Protein AF-A0AAN9ABT2-F1 (afdb_monomer_lite)

Radius of gyration: 24.85 Å; chains: 1; bounding box: 48×32×68 Å

InterPro domains:
  IPR003100 PAZ domain [PF02170] (1-113)
  IPR003100 PAZ domain [PS50821] (1-93)
  IPR003100 PAZ domain [SM00949] (1-117)
  IPR036085 PAZ domain superfamily [SSF101690] (10-93)

Secondary structure (DSSP, 8-state):
-BTT--TTSBPSSTT-SBHHHHHHHHH-PPPS-TTSPBEEE--S-S-S---S-TTB-TTSPBPPPPPHHHHHHHHH-GGGSEEE-GGG----SS-HHHHHHHTTHHHHHHHHHHHHHHHHHHHHHHHHT--S-SSPPPP----

pLDDT: mean 85.87, std 12.06, range [42.56, 97.56]

Sequence (143 aa):
ICTHLNPQSDFPDAGFETFEKYYLTKYGIQICNLSQPLLDVDHTSGRLNLLTPRHVNRKGVALPTTSEETKRAKRENLQQKQILVPELCTIHPFPASLWRKAVCLPTILYRINALLLADQLRLCVAREVGLGLNKLPQGKMNA

Foldseek 3Di:
DAQVDFQQCQDLDPPAGGNQRCCCVVPVDHDDDRNDGKDFDDDLDDDLAPPDDPQADPVRHGDDDDDPVRVVVCVPRCVNTDIGDPVPDDDDPDDPVVSVVVSCVSNVVVVVVVVVVVLVVVCVCCVVVVPDDNDDPDPPPPD

Structure (mmCIF, N/CA/C/O backbone):
data_AF-A0AAN9ABT2-F1
#
_entry.id   AF-A0AAN9ABT2-F1
#
loop_
_atom_site.group_PDB
_atom_site.id
_atom_site.type_symbol
_atom_site.label_atom_id
_atom_site.label_alt_id
_atom_site.label_comp_id
_atom_site.label_asym_id
_atom_site.label_entity_id
_atom_site.label_seq_id
_atom_site.pdbx_PDB_ins_code
_atom_site.Cartn_x
_atom_site.Cartn_y
_atom_site.Cartn_z
_atom_site.occupancy
_atom_site.B_iso_or_equiv
_atom_site.auth_seq_id
_atom_site.auth_comp_id
_atom_site.auth_asym_id
_atom_site.auth_atom_id
_atom_site.pdbx_PDB_model_num
ATOM 1 N N . ILE A 1 1 ? -4.243 -9.297 12.199 1.00 91.75 1 ILE A N 1
ATOM 2 C CA . ILE A 1 1 ? -5.382 -9.389 13.144 1.00 91.75 1 ILE A CA 1
ATOM 3 C C . ILE A 1 1 ? -4.794 -9.489 14.541 1.00 91.75 1 ILE A C 1
ATOM 5 O O . ILE A 1 1 ? -3.929 -10.333 14.752 1.00 91.75 1 ILE A O 1
ATOM 9 N N . CYS A 1 2 ? -5.214 -8.618 15.453 1.00 92.12 2 CYS A N 1
ATOM 10 C CA . CYS A 1 2 ? -4.773 -8.586 16.843 1.00 92.12 2 CYS A CA 1
ATOM 11 C C . CYS A 1 2 ? -5.811 -9.295 17.710 1.00 92.12 2 CYS A C 1
ATOM 13 O O . CYS A 1 2 ? -6.736 -8.672 18.212 1.00 92.12 2 CYS A O 1
ATOM 15 N N . THR A 1 3 ? -5.669 -10.608 17.874 1.00 94.62 3 THR A N 1
ATOM 16 C CA . THR A 1 3 ? -6.614 -11.424 18.659 1.00 94.62 3 THR A CA 1
ATOM 17 C C . THR A 1 3 ? -6.559 -11.160 20.164 1.00 94.62 3 THR A C 1
ATOM 19 O O . THR A 1 3 ? -7.472 -11.546 20.879 1.00 94.62 3 THR A O 1
ATOM 22 N N . HIS A 1 4 ? -5.498 -10.509 20.640 1.00 93.25 4 HIS A N 1
ATOM 23 C CA . HIS A 1 4 ? -5.301 -10.130 22.039 1.00 93.25 4 HIS A CA 1
ATOM 24 C C . HIS A 1 4 ? -5.881 -8.747 22.379 1.00 93.25 4 HIS A C 1
ATOM 26 O O . HIS A 1 4 ? -5.786 -8.333 23.528 1.00 93.25 4 HIS A O 1
ATOM 32 N N . LEU A 1 5 ? -6.441 -8.028 21.398 1.00 95.06 5 LEU A N 1
ATOM 33 C CA . LEU A 1 5 ? -7.039 -6.705 21.581 1.00 95.06 5 LEU A CA 1
ATOM 34 C C . LEU A 1 5 ? -8.500 -6.724 21.150 1.00 95.06 5 LEU A C 1
ATOM 36 O O . LEU A 1 5 ? -8.861 -7.409 20.194 1.00 95.06 5 LEU A O 1
ATOM 40 N N . ASN A 1 6 ? -9.308 -5.903 21.806 1.00 96.88 6 ASN A N 1
ATOM 41 C CA . ASN A 1 6 ? -10.718 -5.684 21.506 1.00 96.88 6 ASN A CA 1
ATOM 42 C C . ASN A 1 6 ? -11.083 -4.196 21.729 1.00 96.88 6 ASN A C 1
ATOM 44 O O . ASN A 1 6 ? -10.249 -3.432 22.219 1.00 96.88 6 ASN A O 1
ATOM 48 N N . PRO A 1 7 ? -12.302 -3.747 21.387 1.00 97.00 7 PRO A N 1
ATOM 49 C CA . PRO A 1 7 ? -12.730 -2.362 21.607 1.00 97.00 7 PRO A CA 1
ATOM 50 C C . PRO A 1 7 ? -12.615 -1.830 23.049 1.00 97.00 7 PRO A C 1
ATOM 52 O O . PRO A 1 7 ? -12.535 -0.619 23.232 1.00 97.00 7 PRO A O 1
ATOM 55 N N . GLN A 1 8 ? -12.583 -2.705 24.058 1.00 96.62 8 GLN A N 1
ATOM 56 C CA . GLN A 1 8 ? -12.398 -2.345 25.473 1.00 96.62 8 GLN A CA 1
ATOM 57 C C . GLN A 1 8 ? -10.918 -2.238 25.883 1.00 96.62 8 GLN A C 1
ATOM 59 O O . GLN A 1 8 ? -10.627 -1.875 27.014 1.00 96.62 8 GLN A O 1
ATOM 64 N N . SER A 1 9 ? -9.978 -2.573 24.996 1.00 95.38 9 SER A N 1
ATOM 65 C CA . SER A 1 9 ? -8.542 -2.459 25.271 1.00 95.38 9 SER A CA 1
ATOM 66 C C . SER A 1 9 ? -8.087 -0.999 25.306 1.00 95.38 9 SER A C 1
ATOM 68 O O . SER A 1 9 ? -8.710 -0.140 24.671 1.00 95.38 9 SER A O 1
ATOM 70 N N . ASP A 1 10 ? -6.973 -0.750 25.996 1.00 93.56 10 ASP A N 1
ATOM 71 C CA . ASP A 1 10 ? -6.419 0.592 26.177 1.00 93.56 10 ASP A CA 1
ATOM 72 C C . ASP A 1 10 ? -6.083 1.275 24.843 1.00 93.56 10 ASP A C 1
ATOM 74 O O . ASP A 1 10 ? -5.499 0.669 23.935 1.00 93.56 10 ASP A O 1
ATOM 78 N N . PHE A 1 11 ? -6.436 2.556 24.724 1.00 91.75 11 PHE A N 1
ATOM 79 C CA . PHE A 1 11 ? -6.108 3.361 23.551 1.00 91.75 11 PHE A CA 1
ATOM 80 C C . PHE A 1 11 ? -4.662 3.892 23.643 1.00 91.75 11 PHE A C 1
ATOM 82 O O . PHE A 1 11 ? -4.244 4.357 24.701 1.00 91.75 11 PHE A O 1
ATOM 89 N N . PRO A 1 12 ? -3.866 3.857 22.555 1.00 86.62 12 PRO A N 1
ATOM 90 C CA . PRO A 1 12 ? -2.434 4.178 22.612 1.00 86.62 12 PRO A CA 1
ATOM 91 C C . PRO A 1 12 ? -2.105 5.670 22.812 1.00 86.62 12 PRO A C 1
ATOM 93 O O . PRO A 1 12 ? -0.951 5.997 23.104 1.00 86.62 12 PRO A O 1
ATOM 96 N N . ASP A 1 13 ? -3.076 6.566 22.614 1.00 80.25 13 ASP A N 1
ATOM 97 C CA . ASP A 1 13 ? -2.896 8.018 22.723 1.00 80.25 13 ASP A CA 1
ATOM 98 C C . ASP A 1 13 ? -3.342 8.550 24.092 1.00 80.25 13 ASP A C 1
ATOM 100 O O . ASP A 1 13 ? -4.342 8.101 24.658 1.00 80.25 13 ASP A O 1
ATOM 104 N N . ALA A 1 14 ? -2.618 9.541 24.614 1.00 71.50 14 ALA A N 1
ATOM 105 C CA . ALA A 1 14 ? -2.897 10.127 25.919 1.00 71.50 14 ALA A CA 1
ATOM 106 C C . ALA A 1 14 ? -4.139 11.030 25.831 1.00 71.50 14 ALA A C 1
ATOM 108 O O . ALA A 1 14 ? -4.055 12.194 25.446 1.00 71.50 14 ALA A O 1
ATOM 109 N N . GLY A 1 15 ? -5.309 10.490 26.169 1.00 81.00 15 GLY A N 1
ATOM 110 C CA . GLY A 1 15 ? -6.560 11.257 26.183 1.00 81.00 15 GLY A CA 1
ATOM 111 C C . GLY A 1 15 ? -7.834 10.423 26.119 1.00 81.00 15 GLY A C 1
ATOM 112 O O . GLY A 1 15 ? -8.909 10.934 26.421 1.00 81.00 15 GLY A O 1
ATOM 113 N N . PHE A 1 16 ? -7.727 9.141 25.770 1.00 89.06 16 PHE A N 1
ATOM 114 C CA . PHE A 1 16 ? -8.856 8.220 25.749 1.00 89.06 16 PHE A CA 1
ATOM 115 C C . PHE A 1 16 ? -8.464 6.930 26.453 1.00 89.06 16 PHE A C 1
ATOM 117 O O . PHE A 1 16 ? -7.358 6.440 26.262 1.00 89.06 16 PHE A O 1
ATOM 124 N N . GLU A 1 17 ? -9.364 6.385 27.270 1.00 92.31 17 GLU A N 1
ATOM 125 C CA . GLU A 1 17 ? -9.085 5.132 27.976 1.00 92.31 17 GLU A CA 1
ATOM 126 C C . GLU A 1 17 ? -9.089 3.948 27.010 1.00 92.31 17 GLU A C 1
ATOM 128 O O . GLU A 1 17 ? -8.120 3.210 26.964 1.00 92.31 17 GLU A O 1
ATOM 133 N N . THR A 1 18 ? -10.140 3.787 26.200 1.00 95.44 18 THR A N 1
ATOM 134 C CA . THR A 1 18 ? -10.321 2.613 25.330 1.00 95.44 18 THR A CA 1
ATOM 135 C C . THR A 1 18 ? -10.642 3.000 23.890 1.00 95.44 18 THR A C 1
ATOM 137 O O . THR A 1 18 ? -11.064 4.129 23.614 1.00 95.44 18 THR A O 1
ATOM 140 N N . PHE A 1 19 ? -10.486 2.055 22.955 1.00 95.38 19 PHE A N 1
ATOM 141 C CA . PHE A 1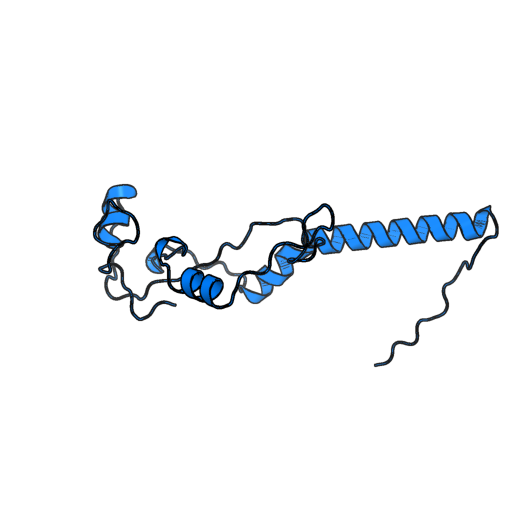 19 ? -10.905 2.245 21.559 1.00 95.38 19 PHE A CA 1
ATOM 142 C C . PHE A 1 19 ? -12.395 2.605 21.451 1.00 95.38 19 PHE A C 1
ATOM 144 O O . PHE A 1 19 ? -12.750 3.509 20.697 1.00 95.38 19 PHE A O 1
ATOM 151 N N . GLU A 1 20 ? -13.266 1.954 22.222 1.00 96.56 20 GLU A N 1
ATOM 152 C CA . GLU A 1 20 ? -14.696 2.276 22.285 1.00 96.56 20 GLU A CA 1
ATOM 153 C C . GLU A 1 20 ? -14.930 3.731 22.699 1.00 96.56 20 GLU A C 1
ATOM 155 O O . GLU A 1 20 ? -15.596 4.478 21.977 1.00 96.56 20 GLU A O 1
ATOM 160 N N . LYS A 1 21 ? -14.339 4.162 23.821 1.00 96.06 21 LYS A N 1
ATOM 161 C CA . LYS A 1 21 ? -14.489 5.536 24.319 1.00 96.06 21 LYS A CA 1
ATOM 162 C C . LYS A 1 21 ? -13.940 6.563 23.333 1.00 96.06 21 LYS A C 1
ATOM 164 O O . LYS A 1 21 ? -14.544 7.625 23.170 1.00 96.06 21 LYS A O 1
ATOM 169 N N . TYR A 1 22 ? -12.836 6.252 22.653 1.00 95.44 22 TYR A N 1
ATOM 170 C CA . TYR A 1 22 ? -12.289 7.081 21.579 1.00 95.44 22 TYR A CA 1
ATOM 171 C C . TYR A 1 22 ? -13.296 7.281 20.441 1.00 95.44 22 TYR A C 1
ATOM 173 O O . TYR A 1 22 ? -13.596 8.422 20.083 1.00 95.44 22 TYR A O 1
ATOM 181 N N . TYR A 1 23 ? -13.851 6.197 19.888 1.00 95.94 23 TYR A N 1
ATOM 182 C CA . TYR A 1 23 ? -14.786 6.292 18.764 1.00 95.94 23 TYR A CA 1
ATOM 183 C C . TYR A 1 23 ? -16.116 6.947 19.148 1.00 95.94 23 TYR A C 1
ATOM 185 O O . TYR A 1 23 ? -16.642 7.753 18.375 1.00 95.94 23 TYR A O 1
ATOM 193 N N . LEU A 1 24 ? -16.605 6.690 20.361 1.00 96.19 24 LEU A N 1
ATOM 194 C CA . LEU A 1 24 ? -17.813 7.323 20.877 1.00 96.19 24 LEU A CA 1
ATOM 195 C C . LEU A 1 24 ? -17.617 8.829 21.085 1.00 96.19 24 LEU A C 1
ATOM 197 O O . LEU A 1 24 ? -18.421 9.626 20.615 1.00 96.19 24 LEU A O 1
ATOM 201 N N . THR A 1 25 ? -16.531 9.236 21.743 1.00 94.75 25 THR A N 1
ATOM 202 C CA . THR A 1 25 ? -16.306 10.645 22.104 1.00 94.75 25 THR A CA 1
ATOM 203 C C . THR A 1 25 ? -15.919 11.488 20.892 1.00 94.75 25 THR A C 1
ATOM 205 O O . THR A 1 25 ? -16.394 12.609 20.736 1.00 94.75 25 THR A O 1
ATOM 208 N N . LYS A 1 26 ? -15.049 10.964 20.019 1.00 94.44 26 LYS A N 1
ATOM 209 C CA . LYS A 1 26 ? -14.506 11.728 18.888 1.00 94.44 26 LYS 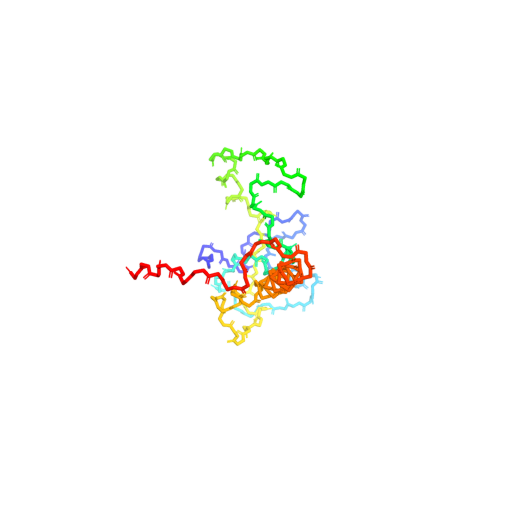A CA 1
ATOM 210 C C . LYS A 1 26 ? -15.412 11.721 17.662 1.00 94.44 26 LYS A C 1
ATOM 212 O O . LYS A 1 26 ? -15.428 12.705 16.926 1.00 94.44 26 LYS A O 1
ATOM 217 N N . TYR A 1 27 ? -16.126 10.622 17.421 1.00 96.06 27 TYR A N 1
ATOM 218 C CA . TYR A 1 27 ? -16.928 10.441 16.208 1.00 96.06 27 TYR A CA 1
ATOM 219 C C . TYR A 1 27 ? -18.417 10.205 16.485 1.00 96.06 27 TYR A C 1
ATOM 221 O O . TYR A 1 27 ? -19.190 10.153 15.534 1.00 96.06 27 TYR A O 1
ATOM 229 N N . GLY A 1 28 ? -18.839 10.065 17.748 1.00 96.38 28 GLY A N 1
ATOM 230 C CA . GLY A 1 28 ? -20.232 9.757 18.086 1.00 96.38 28 GLY A CA 1
ATOM 231 C C . GLY A 1 28 ? -20.657 8.342 17.690 1.00 96.38 28 GLY A C 1
ATOM 232 O O . GLY A 1 28 ? -21.849 8.092 17.534 1.00 96.38 28 GLY A O 1
ATOM 233 N N . ILE A 1 29 ? -19.705 7.425 17.476 1.00 97.38 29 ILE A N 1
ATOM 234 C CA . ILE A 1 29 ? -19.983 6.075 16.973 1.00 97.38 29 ILE A CA 1
ATOM 235 C C . ILE A 1 29 ? -19.977 5.081 18.131 1.00 97.38 29 ILE A C 1
ATOM 237 O O . ILE A 1 29 ? -18.966 4.921 18.813 1.00 97.38 29 ILE A O 1
ATOM 241 N N . GLN A 1 30 ? -21.091 4.373 18.308 1.00 97.19 30 GLN A N 1
ATOM 242 C CA . GLN A 1 30 ? -21.199 3.269 19.254 1.00 97.19 30 GLN A CA 1
ATOM 243 C C . GLN A 1 30 ? -20.803 1.954 18.575 1.00 97.19 30 GLN A C 1
ATOM 245 O O . GLN A 1 30 ? -21.350 1.600 17.533 1.00 97.19 30 GLN A O 1
ATOM 250 N N . ILE A 1 31 ? -19.847 1.238 19.165 1.00 97.06 31 ILE A N 1
ATOM 251 C CA . ILE A 1 31 ? -19.401 -0.070 18.674 1.00 97.06 31 ILE A CA 1
ATOM 252 C C . ILE A 1 31 ? -20.341 -1.136 19.229 1.00 97.06 31 ILE A C 1
ATOM 254 O O . ILE A 1 31 ? -20.529 -1.221 20.442 1.00 97.06 31 ILE A O 1
ATOM 258 N N . CYS A 1 32 ? -20.910 -1.969 18.360 1.00 97.00 32 CYS A N 1
ATOM 259 C CA . CYS A 1 32 ? -21.881 -2.976 18.775 1.00 97.00 32 CYS A CA 1
ATOM 260 C C . CYS A 1 32 ? -21.196 -4.229 19.327 1.00 97.00 32 CYS A C 1
ATOM 262 O O . CYS A 1 32 ? -21.633 -4.793 20.330 1.00 97.00 32 CYS A O 1
ATOM 264 N N . ASN A 1 33 ? -20.116 -4.687 18.685 1.00 96.81 33 ASN A N 1
ATOM 265 C CA . ASN A 1 33 ? -19.424 -5.906 19.098 1.00 96.81 33 ASN A CA 1
ATOM 266 C C . ASN A 1 33 ? -18.131 -5.599 19.868 1.00 96.81 33 ASN A C 1
ATOM 268 O O . ASN A 1 33 ? -17.061 -5.455 19.282 1.00 96.81 33 ASN A O 1
ATOM 272 N N . LEU A 1 34 ? -18.202 -5.582 21.199 1.00 97.25 34 LEU A N 1
ATOM 273 C CA . LEU A 1 34 ? -17.051 -5.298 22.071 1.00 97.25 34 LEU A CA 1
ATOM 274 C C . LEU A 1 34 ? -16.073 -6.472 22.239 1.00 97.25 34 LEU A C 1
ATOM 276 O O . LEU A 1 34 ? -14.999 -6.297 22.808 1.00 97.25 34 LEU A O 1
ATOM 280 N N . SER A 1 35 ? -16.419 -7.660 21.736 1.00 97.06 35 SER A N 1
ATOM 281 C CA . SER A 1 35 ? -15.557 -8.852 21.786 1.00 97.06 35 SER A CA 1
ATOM 282 C C . SER A 1 35 ? -14.717 -9.053 20.520 1.00 97.06 35 SER A C 1
ATOM 284 O O . SER A 1 35 ? -13.848 -9.925 20.492 1.00 97.06 35 SER A O 1
ATOM 286 N N . GLN A 1 36 ? -14.972 -8.270 19.463 1.00 97.38 36 GLN A N 1
ATOM 287 C CA . GLN A 1 36 ? -14.296 -8.437 18.178 1.00 97.38 36 GLN A CA 1
ATOM 288 C C . GLN A 1 36 ? -12.788 -8.156 18.289 1.00 97.38 36 GLN A C 1
ATOM 290 O O . GLN A 1 36 ? -12.392 -7.225 18.995 1.00 97.38 36 GLN A O 1
ATOM 295 N N . PRO A 1 37 ? -11.935 -8.904 17.569 1.00 97.56 37 PRO A N 1
ATOM 296 C CA . PRO A 1 37 ? -10.511 -8.609 17.534 1.00 97.56 37 PRO A CA 1
ATOM 297 C C . PRO A 1 37 ? -10.242 -7.318 16.755 1.00 97.56 37 PRO A C 1
ATOM 299 O O . PRO A 1 37 ? -10.937 -7.021 15.784 1.00 97.56 37 PRO A O 1
ATOM 302 N N . LEU A 1 38 ? -9.192 -6.579 17.113 1.00 96.50 38 LEU A N 1
ATOM 303 C CA . LEU A 1 38 ? -8.791 -5.382 16.363 1.00 96.50 38 LEU A CA 1
ATOM 304 C C . LEU A 1 38 ? -7.890 -5.708 15.155 1.00 96.50 38 LEU A C 1
ATOM 306 O O . LEU A 1 38 ? -7.305 -6.793 15.041 1.00 96.50 38 LEU A O 1
ATOM 310 N N . LEU A 1 39 ? -7.749 -4.755 14.232 1.00 94.56 39 LEU A N 1
ATOM 311 C CA . LEU A 1 39 ? -6.926 -4.872 13.027 1.00 94.56 39 LEU A CA 1
ATOM 312 C C . LEU A 1 39 ? -5.696 -3.965 13.114 1.00 94.56 39 LEU A C 1
ATOM 314 O O . LEU A 1 39 ? -5.837 -2.751 13.104 1.00 94.56 39 LEU A O 1
ATOM 318 N N . ASP A 1 40 ? -4.499 -4.554 13.132 1.00 91.44 40 ASP A N 1
ATOM 319 C CA . ASP A 1 40 ? -3.249 -3.857 12.781 1.00 91.44 40 ASP A CA 1
ATOM 320 C C . ASP A 1 40 ? -3.261 -3.614 11.266 1.00 91.44 40 ASP A C 1
ATOM 322 O O . ASP A 1 40 ? -3.216 -4.578 10.489 1.00 91.44 40 ASP A O 1
ATOM 326 N N . VAL A 1 41 ? -3.426 -2.356 10.856 1.00 87.19 41 VAL A N 1
ATOM 327 C CA . VAL A 1 41 ? -3.517 -1.966 9.448 1.00 87.19 41 VAL A CA 1
ATOM 328 C C . VAL A 1 41 ? -2.265 -1.221 9.008 1.00 87.19 41 VAL A C 1
ATOM 330 O O . VAL A 1 41 ? -1.670 -0.449 9.756 1.00 87.19 41 VAL A O 1
ATOM 333 N N . ASP A 1 42 ? -1.886 -1.448 7.754 1.00 83.12 42 ASP A N 1
ATOM 334 C CA . ASP A 1 42 ? -0.806 -0.724 7.092 1.00 83.12 42 ASP A CA 1
ATOM 335 C C . ASP A 1 42 ? -1.395 0.231 6.049 1.00 83.12 42 ASP A C 1
ATOM 337 O O . ASP A 1 42 ? -2.448 -0.032 5.454 1.00 83.12 42 ASP A O 1
ATOM 341 N N . HIS A 1 43 ? -0.712 1.342 5.803 1.00 78.00 43 HIS A N 1
ATOM 342 C CA . HIS A 1 43 ? -1.155 2.312 4.814 1.00 78.00 43 HIS A CA 1
ATOM 343 C C . HIS A 1 43 ? -0.965 1.745 3.402 1.00 78.00 43 HIS A C 1
ATOM 345 O O . HIS A 1 43 ? 0.112 1.285 3.025 1.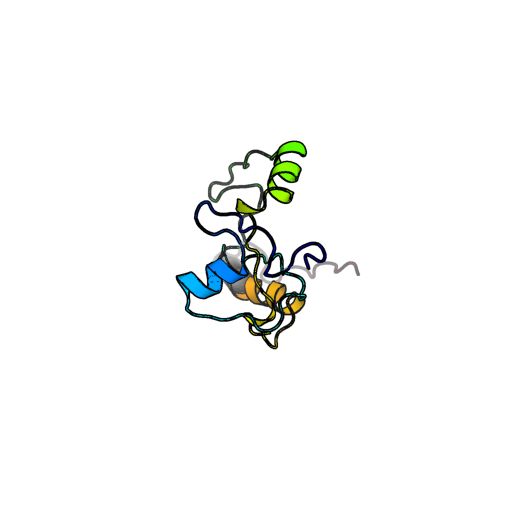00 78.00 43 HIS A O 1
ATOM 351 N N . THR A 1 44 ? -2.000 1.832 2.567 1.00 71.81 44 THR A N 1
ATOM 352 C CA . THR A 1 44 ? -1.933 1.362 1.172 1.00 71.81 44 THR A CA 1
ATOM 353 C C . THR A 1 44 ? -1.138 2.299 0.261 1.00 71.81 44 THR A C 1
ATOM 355 O O . THR A 1 44 ? -0.734 1.897 -0.832 1.00 71.81 44 THR A O 1
ATOM 358 N N . SER A 1 45 ? -0.885 3.538 0.696 1.00 64.19 45 SER A N 1
ATOM 359 C CA . SER A 1 45 ? -0.197 4.559 -0.089 1.00 64.19 45 SER A CA 1
ATOM 360 C C . SER A 1 45 ? 0.867 5.299 0.712 1.00 64.19 45 SER A C 1
ATOM 362 O O . SER A 1 45 ? 0.626 5.739 1.832 1.00 64.19 45 SER A O 1
ATOM 364 N N . GLY A 1 46 ? 1.999 5.558 0.064 1.00 56.31 46 GLY A N 1
ATOM 365 C CA . GLY A 1 46 ? 2.931 6.596 0.507 1.00 56.31 46 GLY A CA 1
ATOM 366 C C . GLY A 1 46 ? 3.898 7.056 -0.581 1.00 56.31 46 GLY A C 1
ATOM 367 O O . GLY A 1 46 ? 4.419 8.167 -0.521 1.00 56.31 46 GLY A O 1
ATOM 368 N N . ARG A 1 47 ? 4.154 6.233 -1.607 1.00 61.31 47 ARG A N 1
ATOM 369 C CA . ARG A 1 47 ? 5.092 6.570 -2.685 1.00 61.31 47 ARG A CA 1
ATOM 370 C C . ARG A 1 47 ? 4.530 6.168 -4.044 1.00 61.31 47 ARG A C 1
ATOM 372 O O . ARG A 1 47 ? 4.414 4.988 -4.336 1.00 61.31 47 ARG A O 1
ATOM 379 N N . LEU A 1 48 ? 4.239 7.164 -4.881 1.00 61.88 48 LEU A N 1
ATOM 380 C CA . LEU A 1 48 ? 3.889 6.963 -6.295 1.00 61.88 48 LEU A CA 1
ATOM 381 C C . LEU A 1 48 ? 5.098 6.535 -7.142 1.00 61.88 48 LEU A C 1
ATOM 383 O O . LEU A 1 48 ? 4.934 5.894 -8.175 1.00 61.88 48 LEU A O 1
ATOM 387 N N . ASN A 1 49 ? 6.311 6.888 -6.704 1.00 66.25 49 ASN A N 1
ATOM 388 C CA . ASN A 1 49 ? 7.553 6.505 -7.366 1.00 66.25 49 ASN A CA 1
ATOM 389 C C . ASN A 1 49 ? 8.164 5.281 -6.673 1.00 66.25 49 ASN A C 1
ATOM 391 O O . ASN A 1 49 ? 8.732 5.399 -5.584 1.00 66.25 49 ASN A O 1
ATOM 395 N N . LEU A 1 50 ? 8.059 4.129 -7.336 1.00 77.50 50 LEU A N 1
ATOM 396 C CA . LEU A 1 50 ? 8.657 2.863 -6.907 1.00 77.50 50 LEU A CA 1
ATOM 397 C C . LEU A 1 50 ? 9.962 2.533 -7.659 1.00 77.50 50 LEU A C 1
ATOM 399 O O . LEU A 1 50 ? 10.460 1.417 -7.553 1.00 77.50 50 LEU A O 1
ATOM 403 N N . LEU A 1 51 ? 10.527 3.486 -8.412 1.00 80.44 51 LEU A N 1
ATOM 404 C CA . LEU A 1 51 ? 11.796 3.313 -9.133 1.00 80.44 51 LEU A CA 1
ATOM 405 C C . LEU A 1 51 ? 13.019 3.533 -8.248 1.00 80.44 51 LEU A C 1
ATOM 407 O O . LEU A 1 51 ? 14.095 3.043 -8.572 1.00 80.44 51 LEU A O 1
ATOM 411 N N . THR A 1 52 ? 12.884 4.282 -7.152 1.00 81.00 52 THR A N 1
ATOM 412 C CA . THR A 1 52 ? 13.980 4.477 -6.199 1.00 81.00 52 THR A CA 1
ATOM 413 C C . THR A 1 52 ? 14.051 3.273 -5.252 1.00 81.00 52 THR A C 1
ATOM 415 O O . THR A 1 52 ? 13.083 3.035 -4.520 1.00 81.00 52 THR A O 1
ATOM 418 N N . PRO A 1 53 ? 15.169 2.518 -5.220 1.00 81.62 53 PRO A N 1
ATOM 419 C CA . PRO A 1 53 ? 15.327 1.408 -4.287 1.00 81.62 53 PRO A CA 1
ATOM 420 C C . PRO A 1 53 ? 15.117 1.853 -2.835 1.00 81.62 53 PRO A C 1
ATOM 422 O O . PRO A 1 53 ? 15.490 2.955 -2.446 1.00 81.62 53 PRO A O 1
ATOM 425 N N . ARG A 1 54 ? 14.549 0.976 -1.999 1.00 74.56 54 ARG A N 1
ATOM 426 C CA . ARG A 1 54 ? 14.188 1.320 -0.608 1.00 74.56 54 ARG A CA 1
ATOM 427 C C . ARG A 1 54 ? 15.364 1.793 0.248 1.00 74.56 54 ARG A C 1
ATOM 429 O O . ARG A 1 54 ? 15.152 2.585 1.158 1.00 74.56 54 ARG A O 1
ATOM 436 N N . HIS A 1 55 ? 16.568 1.312 -0.043 1.00 77.38 55 HIS A N 1
ATOM 437 C CA . HIS A 1 55 ? 17.779 1.611 0.721 1.00 77.38 55 HIS A CA 1
ATOM 438 C C . HIS A 1 55 ? 18.518 2.852 0.220 1.00 77.38 55 HIS A C 1
ATOM 440 O O . HIS A 1 55 ? 19.570 3.164 0.759 1.00 77.38 55 HIS A O 1
ATOM 446 N N . VAL A 1 56 ? 18.002 3.552 -0.796 1.00 79.81 56 VAL A N 1
ATOM 447 C CA . VAL A 1 56 ? 18.625 4.770 -1.323 1.00 79.81 56 VAL A CA 1
ATOM 448 C C . VAL A 1 56 ? 17.621 5.915 -1.358 1.00 79.81 56 VAL A C 1
ATOM 450 O O . VAL A 1 56 ? 16.418 5.724 -1.538 1.00 79.81 56 VAL A O 1
ATOM 453 N N . ASN A 1 57 ? 18.106 7.136 -1.168 1.00 78.31 57 ASN A N 1
ATOM 454 C CA . ASN A 1 57 ? 17.300 8.329 -1.385 1.00 78.31 57 ASN A CA 1
ATOM 455 C C . ASN A 1 57 ? 17.231 8.682 -2.889 1.00 78.31 57 ASN A C 1
ATOM 457 O O . ASN A 1 57 ? 17.902 8.075 -3.723 1.00 78.31 57 ASN A O 1
ATOM 461 N N . ARG A 1 58 ? 16.441 9.703 -3.259 1.00 75.56 58 ARG A N 1
ATOM 462 C CA . ARG A 1 58 ? 16.338 10.174 -4.661 1.00 75.56 58 ARG A CA 1
ATOM 463 C C . ARG A 1 58 ? 17.664 10.676 -5.252 1.00 75.56 58 ARG A C 1
ATOM 465 O O . ARG A 1 58 ? 17.771 10.769 -6.467 1.00 75.56 58 ARG A O 1
ATOM 472 N N . LYS A 1 59 ? 18.648 11.002 -4.409 1.00 80.06 59 LYS A N 1
ATOM 473 C CA . LYS A 1 59 ? 20.004 11.417 -4.800 1.00 80.06 59 LYS A CA 1
ATOM 474 C C . LYS A 1 59 ? 20.982 10.229 -4.887 1.00 80.06 59 LYS A C 1
ATOM 476 O O . LYS A 1 59 ? 22.167 10.452 -5.084 1.00 80.06 59 LYS A O 1
ATOM 481 N N . GLY A 1 60 ? 20.513 8.989 -4.709 1.00 77.81 60 GLY A N 1
ATOM 482 C CA . GLY A 1 60 ? 21.341 7.778 -4.754 1.00 77.81 60 GLY A CA 1
ATOM 483 C C . GLY A 1 60 ? 22.164 7.504 -3.490 1.00 77.81 60 GLY A C 1
ATOM 484 O O . GLY A 1 60 ? 22.935 6.551 -3.468 1.00 77.81 60 GLY A O 1
ATOM 485 N N . VAL A 1 61 ? 21.999 8.295 -2.428 1.00 82.12 61 VAL A N 1
ATOM 486 C CA . VAL A 1 61 ? 22.714 8.096 -1.158 1.00 82.12 61 VAL A CA 1
ATOM 487 C C . VAL A 1 61 ? 22.020 7.004 -0.354 1.00 82.12 61 VAL A C 1
ATOM 489 O O . VAL A 1 61 ? 20.794 7.037 -0.200 1.00 82.12 61 VAL A O 1
ATOM 492 N N . ALA A 1 62 ? 22.798 6.056 0.166 1.00 80.88 62 ALA A N 1
ATOM 493 C CA . ALA A 1 62 ? 22.290 4.994 1.020 1.00 80.88 62 ALA A CA 1
ATOM 494 C C . ALA A 1 62 ? 21.645 5.569 2.291 1.00 80.88 62 ALA A C 1
ATOM 496 O O . ALA A 1 62 ? 22.181 6.477 2.927 1.00 80.88 62 ALA A O 1
ATOM 497 N N . LEU A 1 63 ? 20.476 5.048 2.653 1.00 77.25 63 LEU A N 1
ATOM 498 C CA . LEU A 1 63 ? 19.835 5.354 3.925 1.00 77.25 63 LEU A CA 1
ATOM 499 C C . LEU A 1 63 ? 20.479 4.501 5.028 1.00 77.25 63 LEU A C 1
ATOM 501 O O . LEU A 1 63 ? 20.794 3.336 4.769 1.00 77.25 63 LEU A O 1
ATOM 505 N N . PRO A 1 64 ? 20.656 5.043 6.246 1.00 75.19 64 PRO A N 1
ATOM 506 C CA . PRO A 1 64 ? 21.163 4.265 7.368 1.00 75.19 64 PRO A CA 1
ATOM 507 C C . PRO A 1 64 ? 20.275 3.038 7.594 1.00 75.19 64 PRO A C 1
ATOM 509 O O . PRO A 1 64 ? 19.043 3.134 7.620 1.00 75.19 64 PRO A O 1
ATOM 512 N N . THR A 1 65 ? 20.895 1.869 7.723 1.00 66.50 65 THR A N 1
ATOM 513 C CA . THR A 1 65 ? 20.191 0.631 8.050 1.00 66.50 65 THR A CA 1
ATOM 514 C C . THR A 1 65 ? 19.820 0.652 9.530 1.00 66.50 65 THR A C 1
ATOM 516 O O . THR A 1 65 ? 20.654 0.903 10.393 1.00 66.50 65 THR A O 1
ATOM 519 N N . THR A 1 66 ? 18.546 0.415 9.839 1.00 65.44 66 THR A N 1
ATOM 520 C CA . THR A 1 66 ? 18.086 0.260 11.226 1.00 65.44 66 THR A CA 1
ATOM 521 C C . THR A 1 66 ? 18.614 -1.053 11.800 1.00 65.44 66 THR A C 1
ATOM 523 O O . THR A 1 66 ? 18.593 -2.075 11.105 1.00 65.44 66 THR A O 1
ATOM 526 N N . SER A 1 67 ? 19.087 -1.033 13.052 1.00 74.25 67 SER A N 1
ATOM 527 C CA . SER A 1 67 ? 19.487 -2.254 13.759 1.00 74.25 67 SER A CA 1
ATOM 528 C C . SER A 1 67 ? 18.266 -3.152 13.997 1.00 74.25 67 SER A C 1
ATOM 530 O O . SER A 1 67 ? 17.119 -2.691 13.981 1.00 74.25 67 SER A O 1
ATOM 532 N N . GLU A 1 68 ? 18.487 -4.449 14.211 1.00 72.38 68 GLU A N 1
ATOM 533 C CA . GLU A 1 68 ? 17.400 -5.395 14.514 1.00 72.38 68 GLU A CA 1
ATOM 534 C C . GLU A 1 68 ? 16.614 -4.991 15.773 1.00 72.38 68 GLU A C 1
ATOM 536 O O . GLU A 1 68 ? 15.388 -5.096 15.812 1.00 72.38 68 GLU A O 1
ATOM 541 N N . GLU A 1 69 ? 17.294 -4.412 16.761 1.00 69.44 69 GLU A N 1
ATOM 542 C CA . GLU A 1 69 ? 16.681 -3.868 17.977 1.00 69.44 69 GLU A CA 1
ATOM 543 C C . GLU A 1 69 ? 15.728 -2.710 17.665 1.00 69.44 69 GLU A C 1
ATOM 545 O O . GLU A 1 69 ? 14.608 -2.673 18.179 1.00 69.44 69 GLU A O 1
ATOM 550 N N . THR A 1 70 ? 16.110 -1.801 16.755 1.00 71.94 70 THR A N 1
ATOM 551 C CA . THR A 1 70 ? 15.227 -0.691 16.364 1.00 71.94 70 THR A CA 1
ATOM 552 C C . THR A 1 70 ? 13.998 -1.197 15.615 1.00 71.94 70 THR A C 1
ATOM 554 O O . THR A 1 70 ? 12.902 -0.670 15.804 1.00 71.94 70 THR A O 1
ATOM 557 N N . LYS A 1 71 ? 14.146 -2.231 14.775 1.00 70.44 71 LYS A N 1
ATOM 558 C CA . LYS A 1 71 ? 13.015 -2.847 14.060 1.00 70.44 71 LYS A CA 1
ATOM 559 C C . LYS A 1 71 ? 12.039 -3.517 15.023 1.00 70.44 71 LYS A C 1
ATOM 561 O O . LYS A 1 71 ? 10.829 -3.378 14.844 1.00 70.44 71 LYS A O 1
ATOM 566 N N . ARG A 1 72 ? 12.552 -4.215 16.041 1.00 70.56 72 ARG A N 1
ATOM 567 C CA . ARG A 1 72 ? 11.731 -4.870 17.064 1.00 70.56 72 ARG A CA 1
ATOM 568 C C . ARG A 1 72 ? 10.951 -3.854 17.894 1.00 70.56 72 ARG A C 1
ATOM 570 O O . ARG A 1 72 ? 9.732 -3.971 17.975 1.00 70.56 72 ARG A O 1
ATOM 577 N N . ALA A 1 73 ? 11.620 -2.810 18.384 1.00 71.56 73 ALA A N 1
ATOM 578 C CA . ALA A 1 73 ? 10.972 -1.726 19.122 1.00 71.56 73 ALA A CA 1
ATOM 579 C C . ALA A 1 73 ? 9.855 -1.057 18.299 1.00 71.56 73 ALA A C 1
ATOM 581 O O . ALA A 1 73 ? 8.762 -0.814 18.806 1.00 71.56 73 ALA A O 1
ATOM 582 N N . LYS A 1 74 ? 10.084 -0.841 16.994 1.00 69.00 74 LYS A N 1
ATOM 583 C CA . LYS A 1 74 ? 9.070 -0.301 16.074 1.00 69.00 74 LYS A CA 1
ATOM 584 C C . LYS A 1 74 ? 7.854 -1.222 15.909 1.00 69.00 74 LYS A C 1
ATOM 586 O O . LYS A 1 74 ? 6.736 -0.757 15.725 1.00 69.00 74 LYS A O 1
ATOM 591 N N . AR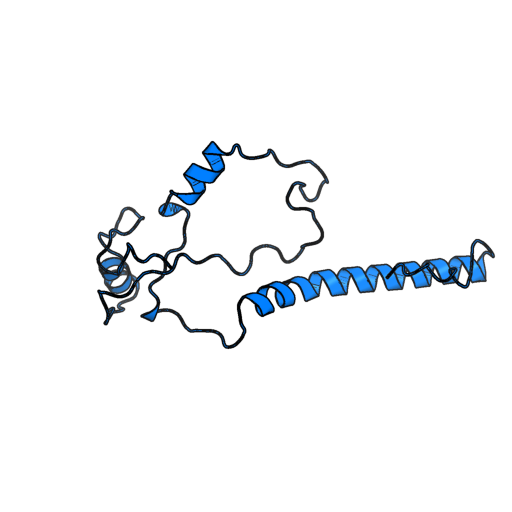G A 1 75 ? 8.073 -2.541 15.939 1.00 67.50 75 ARG A N 1
ATOM 592 C CA . ARG A 1 75 ? 7.024 -3.560 15.775 1.00 67.50 75 ARG A CA 1
ATOM 593 C C . ARG A 1 75 ? 6.171 -3.740 17.030 1.00 67.50 75 ARG A C 1
ATOM 595 O O . ARG A 1 75 ? 5.021 -4.159 16.911 1.00 67.50 75 ARG A O 1
ATOM 602 N N . GLU A 1 76 ? 6.731 -3.472 18.202 1.00 71.25 76 GLU A N 1
ATOM 603 C CA . GLU A 1 76 ? 6.058 -3.622 19.497 1.00 71.25 76 GLU A CA 1
ATOM 604 C C . GLU A 1 76 ? 5.361 -2.322 19.943 1.00 71.25 76 GLU A C 1
ATOM 606 O O . GLU A 1 76 ? 4.397 -2.375 20.701 1.00 71.25 76 GLU A O 1
ATOM 611 N N . ASN A 1 77 ? 5.772 -1.160 19.422 1.00 73.19 77 ASN A N 1
ATOM 612 C CA . ASN A 1 77 ? 5.180 0.127 19.783 1.00 73.19 77 ASN A CA 1
ATOM 613 C C . ASN A 1 77 ? 3.810 0.360 19.111 1.00 73.19 77 ASN A C 1
ATOM 615 O O . ASN A 1 77 ? 3.722 0.678 17.923 1.00 73.19 77 ASN A O 1
ATOM 619 N N . LEU A 1 78 ? 2.737 0.249 19.900 1.00 66.44 78 LEU A N 1
ATOM 620 C CA . LEU A 1 78 ? 1.354 0.450 19.452 1.00 66.44 78 LEU A CA 1
ATOM 621 C C . LEU A 1 78 ? 1.068 1.883 18.978 1.00 66.44 78 LEU A C 1
ATOM 623 O O . LEU A 1 78 ? 0.232 2.056 18.102 1.00 66.44 78 LEU A O 1
ATOM 627 N N . GLN A 1 79 ? 1.788 2.898 19.471 1.00 67.94 79 GLN A N 1
ATOM 628 C CA . GLN A 1 79 ? 1.612 4.291 19.026 1.00 67.94 79 GLN A CA 1
ATOM 629 C C . GLN A 1 79 ? 2.060 4.510 17.579 1.00 67.94 79 GLN A C 1
ATOM 631 O O . GLN A 1 79 ? 1.634 5.453 16.919 1.00 67.94 79 GLN A O 1
ATOM 636 N N . GLN A 1 80 ? 2.938 3.642 17.072 1.00 67.56 80 GLN A N 1
ATOM 637 C CA . GLN A 1 80 ? 3.408 3.688 15.689 1.00 67.56 80 GLN A CA 1
ATOM 638 C C . GLN A 1 80 ? 2.557 2.831 14.749 1.00 67.56 80 GLN A C 1
ATOM 640 O O . GLN A 1 80 ? 2.803 2.827 13.542 1.00 67.56 80 GLN A O 1
ATOM 645 N N . LYS A 1 81 ? 1.576 2.102 15.292 1.00 79.62 81 LYS A N 1
ATOM 646 C CA . LYS A 1 81 ? 0.657 1.261 14.535 1.00 79.62 81 LYS A CA 1
ATOM 647 C C . LYS A 1 81 ? -0.688 1.940 14.407 1.00 79.62 81 LYS A C 1
ATOM 649 O O . LYS A 1 81 ? -1.215 2.501 15.362 1.00 79.62 81 LYS A O 1
ATOM 654 N N . GLN A 1 82 ? -1.284 1.815 13.231 1.00 84.50 82 GLN A N 1
ATOM 655 C CA . GLN A 1 82 ? -2.683 2.153 13.067 1.00 84.50 82 GLN A CA 1
ATOM 656 C C . GLN A 1 82 ? -3.506 0.905 13.394 1.00 84.50 82 GLN A C 1
ATOM 658 O O . GLN A 1 82 ? -3.475 -0.078 12.660 1.00 84.50 82 GLN A O 1
ATOM 663 N N . ILE A 1 83 ? -4.214 0.931 14.523 1.00 92.31 83 ILE A N 1
ATOM 664 C CA . ILE A 1 83 ? -5.090 -0.163 14.953 1.00 92.31 83 ILE A CA 1
ATOM 665 C C . ILE A 1 83 ? -6.540 0.285 14.778 1.00 92.31 83 ILE A C 1
ATOM 667 O O . ILE A 1 83 ? -6.929 1.324 15.305 1.00 92.31 83 ILE A O 1
ATOM 671 N N . LEU A 1 84 ? -7.327 -0.481 14.020 1.00 94.56 84 LEU A N 1
ATOM 672 C CA . LEU A 1 84 ? -8.715 -0.158 13.681 1.00 94.56 84 LEU A CA 1
ATOM 673 C C . LEU A 1 84 ? -9.690 -1.236 14.159 1.00 94.56 84 LEU A C 1
ATOM 675 O O . LEU A 1 84 ? -9.346 -2.414 14.271 1.00 94.56 84 LEU A O 1
ATOM 679 N N . VAL A 1 85 ? -10.934 -0.823 14.393 1.00 96.62 85 VAL A N 1
ATOM 680 C CA . VAL A 1 85 ? -12.055 -1.713 14.720 1.00 96.62 85 VAL A CA 1
ATOM 681 C C . VAL A 1 85 ? -12.652 -2.261 13.412 1.00 96.62 85 VAL A C 1
ATOM 683 O O . VAL A 1 85 ? -13.048 -1.453 12.566 1.00 96.62 85 VAL A O 1
ATOM 686 N N . PRO A 1 86 ? -12.730 -3.594 13.212 1.00 96.69 86 PRO A N 1
ATOM 687 C CA . PRO A 1 86 ? -13.245 -4.185 11.974 1.00 96.69 86 PRO A CA 1
ATOM 688 C C . PRO A 1 86 ? -14.650 -3.714 11.590 1.00 96.69 86 PRO A C 1
ATOM 690 O O . PRO A 1 86 ? -14.883 -3.420 10.425 1.00 96.69 86 PRO A O 1
ATOM 693 N N . GLU A 1 87 ? -15.562 -3.606 12.559 1.00 96.62 87 GLU A N 1
ATOM 694 C CA . GLU A 1 87 ? -16.940 -3.124 12.362 1.00 96.62 87 GLU A CA 1
ATOM 695 C C . GLU A 1 87 ? -17.008 -1.732 11.715 1.00 96.62 87 GLU A C 1
ATOM 697 O O . GLU A 1 87 ? -17.943 -1.432 10.980 1.00 96.62 87 GLU A O 1
ATOM 702 N N . LEU A 1 88 ? -15.991 -0.897 11.937 1.00 96.12 88 LEU A N 1
ATOM 703 C CA . LEU A 1 88 ? -15.918 0.460 11.396 1.00 96.12 88 LEU A CA 1
ATOM 704 C C . LEU A 1 88 ? -15.218 0.521 10.029 1.00 96.12 88 LEU A C 1
ATOM 706 O O . LEU A 1 88 ? -15.021 1.603 9.477 1.00 96.12 88 LEU A O 1
ATOM 710 N N . CYS A 1 89 ? -14.805 -0.625 9.483 1.00 95.00 89 CYS A N 1
ATOM 711 C CA . CYS A 1 89 ? -14.087 -0.724 8.219 1.00 95.00 89 CYS A CA 1
ATOM 712 C C . CYS A 1 89 ? -14.996 -1.263 7.109 1.00 95.00 89 CYS A C 1
ATOM 714 O O . CYS A 1 89 ? -15.743 -2.219 7.292 1.00 95.00 89 CYS A O 1
ATOM 716 N N . THR A 1 90 ? -14.868 -0.708 5.904 1.00 94.50 90 THR A N 1
ATOM 717 C CA . THR A 1 90 ? -15.488 -1.280 4.701 1.00 94.50 90 THR A CA 1
ATOM 718 C C . THR A 1 90 ? -14.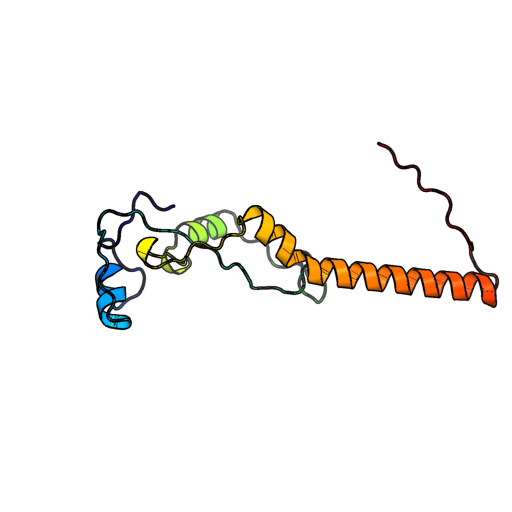500 -2.194 3.984 1.00 94.50 90 THR A C 1
ATOM 720 O O . THR A 1 90 ? -13.356 -1.813 3.731 1.00 94.50 90 THR A O 1
ATOM 723 N N . ILE A 1 91 ? -14.940 -3.400 3.620 1.00 94.62 91 ILE A N 1
ATOM 724 C CA . ILE A 1 91 ? -14.118 -4.344 2.860 1.00 94.62 91 ILE A CA 1
ATOM 725 C C . ILE A 1 91 ? -14.182 -3.971 1.378 1.00 94.62 91 ILE A C 1
ATOM 727 O O . ILE A 1 91 ? -15.231 -4.060 0.743 1.00 94.62 91 ILE A O 1
ATOM 731 N N . HIS A 1 92 ? -13.045 -3.565 0.817 1.00 93.44 92 HIS A N 1
ATOM 732 C CA . HIS A 1 92 ? -12.932 -3.307 -0.615 1.00 93.44 92 HIS A CA 1
ATOM 733 C C . HIS A 1 92 ? -12.968 -4.635 -1.408 1.00 93.44 92 HIS A C 1
ATOM 735 O O . HIS A 1 92 ? -12.318 -5.596 -0.991 1.00 93.44 92 HIS A O 1
ATOM 741 N N . PRO A 1 93 ? -13.652 -4.716 -2.571 1.00 95.06 93 PRO A N 1
ATOM 742 C CA . PRO A 1 93 ? -13.786 -5.964 -3.339 1.00 95.06 93 PRO A CA 1
ATOM 743 C C . PRO A 1 93 ? -12.461 -6.506 -3.892 1.00 95.06 93 PRO A C 1
ATOM 745 O O . PRO A 1 93 ? -12.324 -7.699 -4.150 1.00 95.06 93 PRO A O 1
ATOM 748 N N . PHE A 1 94 ? -11.468 -5.639 -4.099 1.00 93.06 94 PHE A N 1
ATOM 749 C CA . PHE A 1 94 ? -10.146 -6.064 -4.558 1.00 93.06 94 PHE A CA 1
ATOM 750 C C . PHE A 1 94 ? -9.312 -6.676 -3.429 1.00 93.06 94 PHE A C 1
ATOM 752 O O . PHE A 1 94 ? -9.049 -5.997 -2.433 1.00 93.06 94 PHE A O 1
ATOM 759 N N . PRO A 1 95 ? -8.786 -7.901 -3.617 1.00 94.00 95 PRO A N 1
ATOM 760 C CA . PRO A 1 95 ? -7.862 -8.498 -2.666 1.00 94.00 95 PRO A CA 1
ATOM 761 C C . PRO A 1 95 ? -6.606 -7.645 -2.479 1.00 94.00 95 PRO A C 1
ATOM 763 O O . PRO A 1 95 ? -6.060 -7.087 -3.435 1.00 94.00 95 PRO A O 1
ATOM 766 N N . ALA A 1 96 ? -6.054 -7.644 -1.266 1.00 90.19 96 ALA A N 1
ATOM 767 C CA . ALA A 1 96 ? -4.818 -6.922 -0.957 1.00 90.19 96 ALA A CA 1
ATOM 768 C C . ALA A 1 96 ? -3.620 -7.363 -1.828 1.00 90.19 96 ALA A C 1
ATOM 770 O O . ALA A 1 96 ? -2.723 -6.572 -2.124 1.00 90.19 96 ALA A O 1
ATOM 771 N N . SER A 1 97 ? -3.580 -8.627 -2.266 1.00 91.25 97 SER A N 1
ATOM 772 C CA . SER A 1 97 ? -2.558 -9.134 -3.195 1.00 91.25 97 SER A CA 1
ATOM 773 C C . SER A 1 97 ? -2.644 -8.479 -4.576 1.00 91.25 97 SER A C 1
ATOM 775 O O . SER A 1 97 ? -1.607 -8.173 -5.165 1.00 91.25 97 SER A O 1
ATOM 777 N N . LEU A 1 98 ? -3.858 -8.236 -5.074 1.00 93.44 98 LEU A N 1
ATOM 778 C CA . LEU A 1 98 ? -4.094 -7.536 -6.331 1.00 93.44 98 LEU A CA 1
ATOM 779 C C . LEU A 1 98 ? -3.788 -6.046 -6.183 1.00 93.44 98 LEU A C 1
ATOM 781 O O . LEU A 1 98 ? -3.080 -5.488 -7.018 1.00 93.44 98 LEU A O 1
ATOM 785 N N . TRP A 1 99 ? -4.238 -5.428 -5.088 1.00 91.19 99 TRP A N 1
ATOM 786 C CA . TRP A 1 99 ? -3.980 -4.015 -4.806 1.00 91.19 99 TRP A CA 1
ATOM 787 C C . TRP A 1 99 ? -2.480 -3.697 -4.817 1.00 91.19 99 TRP A C 1
ATOM 789 O O . TRP A 1 99 ? -2.049 -2.760 -5.486 1.00 91.19 99 TRP A O 1
ATOM 799 N N . ARG A 1 100 ? -1.658 -4.546 -4.179 1.00 87.69 100 ARG A N 1
ATOM 800 C CA . ARG A 1 100 ? -0.187 -4.426 -4.186 1.00 87.69 100 ARG A CA 1
ATOM 801 C C . ARG A 1 100 ? 0.437 -4.456 -5.584 1.00 87.69 100 ARG A C 1
ATOM 803 O O . ARG A 1 100 ? 1.494 -3.867 -5.774 1.00 87.69 100 ARG A O 1
ATOM 810 N N . LYS A 1 101 ? -0.185 -5.127 -6.557 1.00 90.75 101 LYS A N 1
ATOM 811 C CA . LYS A 1 101 ? 0.261 -5.108 -7.961 1.00 90.75 101 LYS A CA 1
ATOM 812 C C . LYS A 1 101 ? -0.244 -3.859 -8.681 1.00 90.75 101 LYS A C 1
ATOM 814 O O . LYS A 1 101 ? 0.519 -3.220 -9.399 1.00 90.75 101 LYS A O 1
ATOM 819 N N . ALA A 1 102 ? -1.507 -3.498 -8.459 1.00 90.75 102 ALA A N 1
ATOM 820 C CA . ALA A 1 102 ? -2.156 -2.360 -9.101 1.00 90.75 102 ALA A CA 1
ATOM 821 C C . ALA A 1 102 ? -1.443 -1.033 -8.794 1.00 90.75 102 ALA A C 1
ATOM 823 O O . ALA A 1 102 ? -1.198 -0.244 -9.705 1.00 90.75 102 ALA A O 1
ATOM 824 N N . VAL A 1 103 ? -1.012 -0.820 -7.545 1.00 88.38 103 VAL A N 1
ATOM 825 C CA . VAL A 1 103 ? -0.282 0.401 -7.149 1.00 88.38 103 VAL A CA 1
ATOM 826 C C . VAL A 1 103 ? 1.059 0.581 -7.874 1.00 88.38 103 VAL A C 1
ATOM 828 O O . VAL A 1 103 ? 1.568 1.697 -7.944 1.00 88.38 103 VAL A O 1
ATOM 831 N N . CYS A 1 104 ? 1.631 -0.482 -8.452 1.00 87.88 104 CYS A N 1
ATOM 832 C CA . CYS A 1 104 ? 2.880 -0.412 -9.213 1.00 87.88 104 CYS A CA 1
ATOM 833 C C . CYS A 1 104 ? 2.686 0.044 -10.666 1.00 87.88 104 CYS A C 1
ATOM 835 O O . CYS A 1 104 ? 3.661 0.442 -11.309 1.00 87.88 104 CYS A O 1
ATOM 837 N N . LEU A 1 105 ? 1.458 -0.004 -11.194 1.00 91.44 105 LEU A N 1
ATOM 838 C CA . LEU A 1 105 ? 1.180 0.254 -12.609 1.00 91.44 105 LEU A CA 1
ATOM 839 C C . LEU A 1 105 ? 1.660 1.629 -13.094 1.00 91.44 105 LEU A C 1
ATOM 841 O O . LEU A 1 105 ? 2.328 1.657 -14.127 1.00 91.44 105 LEU A O 1
ATOM 845 N N . PRO A 1 106 ? 1.441 2.752 -12.375 1.00 90.56 106 PRO A N 1
ATOM 846 C CA . PRO A 1 106 ? 1.916 4.056 -12.841 1.00 90.56 106 PRO A CA 1
ATOM 847 C C . PRO A 1 106 ? 3.436 4.090 -13.042 1.00 90.56 106 PRO A C 1
ATOM 849 O O . PRO A 1 106 ? 3.931 4.603 -14.043 1.00 90.56 106 PRO A O 1
ATOM 852 N N . THR A 1 107 ? 4.183 3.477 -12.119 1.00 90.19 107 THR A N 1
ATOM 853 C CA . THR A 1 107 ? 5.645 3.377 -12.201 1.00 90.19 107 THR A CA 1
ATOM 854 C C . THR A 1 107 ? 6.089 2.488 -13.371 1.00 90.19 107 THR A C 1
ATOM 856 O O . THR A 1 107 ? 7.006 2.850 -14.111 1.00 90.19 107 THR A O 1
ATOM 859 N N . ILE A 1 108 ? 5.442 1.334 -13.554 1.00 93.00 108 ILE A N 1
ATOM 860 C CA . ILE A 1 108 ? 5.764 0.393 -14.635 1.00 93.00 108 ILE A CA 1
ATOM 861 C C . ILE A 1 108 ? 5.516 1.045 -15.999 1.00 93.00 108 ILE A C 1
ATOM 863 O O . ILE A 1 108 ? 6.400 1.024 -16.852 1.00 93.00 108 ILE A O 1
ATOM 867 N N . LEU A 1 109 ? 4.353 1.673 -16.187 1.00 95.00 109 LEU A N 1
ATOM 868 C CA . LEU A 1 109 ? 3.990 2.338 -17.439 1.00 95.00 109 LEU A CA 1
ATOM 869 C C . LEU A 1 109 ? 4.940 3.492 -17.763 1.00 95.00 109 LEU A C 1
ATOM 871 O O . LEU A 1 109 ? 5.408 3.598 -18.895 1.00 95.00 109 LEU A O 1
ATOM 875 N N . TYR A 1 110 ? 5.300 4.302 -16.763 1.00 93.75 110 TYR A N 1
ATOM 876 C CA . TYR A 1 110 ? 6.303 5.352 -16.929 1.00 93.75 110 TYR A CA 1
ATOM 877 C C . TYR A 1 110 ? 7.651 4.787 -17.408 1.00 93.75 110 TYR A C 1
ATOM 879 O O . TYR A 1 110 ? 8.256 5.314 -18.344 1.00 93.75 110 TYR A O 1
ATOM 887 N N . ARG A 1 111 ? 8.114 3.677 -16.814 1.00 95.00 111 ARG A N 1
ATOM 888 C CA . ARG A 1 111 ? 9.380 3.041 -17.203 1.00 95.00 111 ARG A CA 1
ATOM 889 C C . ARG A 1 111 ? 9.321 2.437 -18.605 1.00 95.00 111 ARG A C 1
ATOM 891 O O . ARG A 1 111 ? 10.283 2.598 -19.352 1.00 95.00 111 ARG A O 1
ATOM 898 N N . ILE A 1 112 ? 8.225 1.767 -18.958 1.00 97.06 112 ILE A N 1
ATOM 899 C CA . ILE A 1 112 ? 8.022 1.205 -20.299 1.00 97.06 112 ILE A CA 1
ATOM 900 C C . ILE A 1 112 ? 8.047 2.324 -21.341 1.00 97.06 112 ILE A C 1
ATOM 902 O O . ILE A 1 112 ? 8.786 2.217 -22.314 1.00 97.0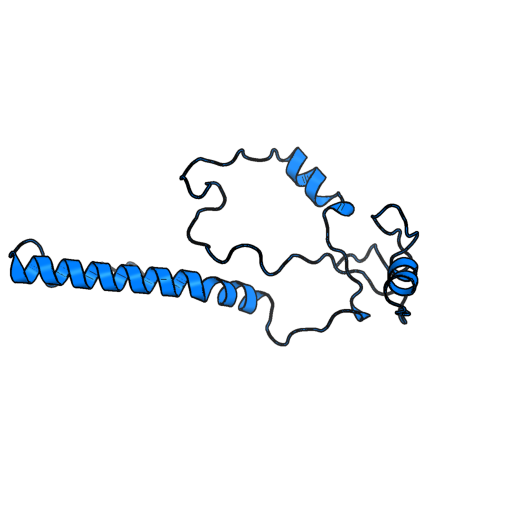6 112 ILE A O 1
ATOM 906 N N . ASN A 1 113 ? 7.330 3.425 -21.108 1.00 97.44 113 ASN A N 1
ATOM 907 C CA . ASN A 1 113 ? 7.331 4.566 -22.021 1.00 97.44 113 ASN A CA 1
ATOM 908 C C . ASN A 1 113 ? 8.747 5.125 -22.243 1.00 97.44 113 ASN A C 1
ATOM 910 O O . ASN A 1 113 ? 9.165 5.326 -23.379 1.00 97.44 113 ASN A O 1
ATOM 914 N N . ALA A 1 114 ? 9.529 5.298 -21.172 1.00 96.38 114 ALA A N 1
ATOM 915 C CA . ALA A 1 114 ? 10.917 5.749 -21.283 1.00 96.38 114 ALA A CA 1
ATOM 916 C C . ALA A 1 114 ? 11.808 4.772 -22.078 1.00 96.38 114 ALA A C 1
ATOM 918 O O . ALA A 1 114 ? 12.681 5.209 -22.824 1.00 96.38 114 ALA A O 1
ATOM 919 N N . LEU A 1 115 ? 11.598 3.458 -21.934 1.00 96.62 115 LEU A N 1
ATOM 920 C CA . LEU A 1 115 ? 12.328 2.440 -22.699 1.00 96.62 115 LEU A CA 1
ATOM 921 C C . LEU A 1 115 ? 11.962 2.466 -24.187 1.00 96.62 115 LEU A C 1
ATOM 923 O O . LEU A 1 115 ? 12.852 2.373 -25.028 1.00 96.62 115 LEU A O 1
ATOM 927 N N . LEU A 1 116 ? 10.678 2.634 -24.510 1.00 96.88 116 LEU A N 1
ATOM 928 C CA . LEU A 1 116 ? 10.210 2.752 -25.892 1.00 96.88 116 LEU A CA 1
ATOM 929 C C . LEU A 1 116 ? 10.772 4.008 -26.569 1.00 96.88 116 LEU A C 1
ATOM 931 O O . LEU A 1 116 ? 11.268 3.925 -27.688 1.00 96.88 116 LEU A O 1
ATOM 935 N N . LEU A 1 117 ? 10.771 5.148 -25.871 1.00 97.50 117 LEU A N 1
ATOM 936 C CA . LEU A 1 117 ? 11.381 6.387 -26.364 1.00 97.50 117 LEU A CA 1
ATOM 937 C C . LEU A 1 117 ? 12.892 6.233 -26.592 1.00 97.50 117 LEU A C 1
ATOM 939 O O . LEU A 1 117 ? 13.417 6.693 -27.605 1.00 97.50 117 LEU A O 1
ATOM 943 N N . ALA A 1 118 ? 13.597 5.557 -25.681 1.00 95.94 118 ALA A N 1
ATOM 944 C CA . ALA A 1 118 ? 15.022 5.282 -25.844 1.00 95.94 118 ALA A CA 1
ATOM 945 C C . ALA A 1 118 ? 15.301 4.388 -27.065 1.00 95.94 118 ALA A C 1
ATOM 947 O O . ALA A 1 118 ? 16.264 4.633 -27.790 1.00 95.94 118 ALA A O 1
ATOM 948 N N . ASP A 1 119 ? 14.457 3.385 -27.326 1.00 94.19 119 ASP A N 1
ATOM 949 C CA . ASP A 1 119 ? 14.596 2.536 -28.513 1.00 94.19 119 ASP A CA 1
ATOM 950 C C . ASP A 1 119 ? 14.302 3.301 -29.811 1.00 94.19 119 ASP A C 1
ATOM 952 O O . ASP A 1 119 ? 15.047 3.173 -30.782 1.00 94.19 119 ASP A O 1
ATOM 956 N N . GLN A 1 120 ? 13.287 4.168 -29.819 1.00 95.25 120 GLN A N 1
ATOM 957 C CA . GLN A 1 120 ? 13.010 5.052 -30.954 1.00 95.25 120 GLN A CA 1
ATOM 958 C C . GLN A 1 120 ? 14.197 5.971 -31.264 1.00 95.25 120 GLN A C 1
ATOM 960 O O . GLN A 1 120 ? 14.606 6.074 -32.421 1.00 95.25 120 GLN A O 1
ATOM 965 N N . LEU A 1 121 ? 14.793 6.587 -30.238 1.00 94.69 121 LEU A N 1
ATOM 966 C CA . LEU A 1 121 ? 15.988 7.417 -30.394 1.00 94.69 121 LEU A CA 1
ATOM 967 C C . LEU A 1 121 ? 17.169 6.603 -30.938 1.00 94.69 121 LEU A C 1
ATOM 969 O O . LEU A 1 121 ? 17.843 7.028 -31.874 1.00 94.69 121 LEU A O 1
ATOM 973 N N . ARG A 1 122 ? 17.397 5.406 -30.389 1.00 94.38 122 ARG A N 1
ATOM 974 C CA . ARG A 1 122 ? 18.443 4.484 -30.848 1.00 94.38 122 ARG A CA 1
ATOM 975 C C . ARG A 1 122 ? 18.272 4.126 -32.328 1.00 94.38 122 ARG A C 1
ATOM 977 O O . ARG A 1 122 ? 19.254 4.106 -33.063 1.00 94.38 122 ARG A O 1
ATOM 984 N N . LEU A 1 123 ? 17.041 3.851 -32.767 1.00 94.56 123 LEU A N 1
ATOM 985 C CA . LEU A 1 123 ? 16.723 3.565 -34.169 1.00 94.56 123 LEU A CA 1
ATOM 986 C C . LEU A 1 123 ? 16.937 4.781 -35.071 1.00 94.56 123 LEU A C 1
ATOM 988 O O . LEU A 1 123 ? 17.432 4.617 -36.182 1.00 94.56 123 LEU A O 1
ATOM 992 N N . CYS A 1 124 ? 16.580 5.976 -34.605 1.00 94.12 124 CYS A N 1
ATOM 993 C CA . CYS A 1 124 ? 16.823 7.222 -35.324 1.00 94.12 124 CYS A CA 1
ATOM 994 C C . CYS A 1 124 ? 18.325 7.404 -35.603 1.00 94.12 124 CYS A C 1
ATOM 996 O O . CYS A 1 124 ? 18.735 7.470 -36.758 1.00 94.12 124 CYS A O 1
ATOM 998 N N . VAL A 1 125 ? 19.163 7.317 -34.563 1.00 93.94 125 VAL A N 1
ATOM 999 C CA . VAL A 1 125 ? 20.629 7.421 -34.691 1.00 93.94 125 VAL A CA 1
ATOM 1000 C C . VAL A 1 125 ? 21.205 6.342 -35.615 1.00 93.94 125 VAL A C 1
ATOM 1002 O O . VAL A 1 125 ? 22.031 6.645 -36.475 1.00 93.94 125 VAL A O 1
ATOM 1005 N N . ALA A 1 126 ? 20.754 5.091 -35.486 1.00 93.88 126 ALA A N 1
ATOM 1006 C CA . ALA A 1 126 ? 21.242 3.994 -36.323 1.00 93.88 126 ALA A CA 1
ATOM 1007 C C . ALA A 1 126 ? 20.903 4.172 -37.810 1.00 93.88 126 ALA A C 1
ATOM 1009 O O . ALA A 1 126 ? 21.694 3.778 -38.666 1.00 93.88 126 ALA A O 1
ATOM 1010 N N . ARG A 1 127 ? 19.748 4.768 -38.127 1.00 93.06 127 ARG A N 1
ATOM 1011 C CA . ARG A 1 127 ? 19.313 5.005 -39.511 1.00 93.06 127 ARG A CA 1
ATOM 1012 C C . ARG A 1 127 ? 19.942 6.250 -40.114 1.00 93.06 127 ARG A C 1
ATOM 1014 O O . ARG A 1 127 ? 20.383 6.198 -41.253 1.00 93.06 127 ARG A O 1
ATOM 1021 N N . GLU A 1 128 ? 19.954 7.349 -39.369 1.00 94.25 128 GLU A N 1
ATOM 1022 C CA . GLU A 1 128 ? 20.351 8.659 -39.891 1.00 94.25 128 GLU A CA 1
ATOM 1023 C C . GLU A 1 128 ? 21.866 8.860 -39.862 1.00 94.25 128 GLU A C 1
ATOM 1025 O O . GLU A 1 128 ? 22.434 9.409 -40.801 1.00 94.25 128 GLU A O 1
ATOM 1030 N N . VAL A 1 129 ? 22.537 8.379 -38.812 1.00 92.38 129 VAL A N 1
ATOM 1031 C CA . VAL A 1 129 ? 23.993 8.529 -38.639 1.00 92.38 129 VAL A CA 1
ATOM 1032 C C . VAL A 1 129 ? 24.746 7.275 -39.102 1.00 92.38 129 VAL A C 1
ATOM 1034 O O . VAL A 1 129 ? 25.956 7.313 -39.303 1.00 92.38 129 VAL A O 1
ATOM 1037 N N . GLY A 1 130 ? 24.051 6.145 -39.272 1.00 86.69 130 GLY A N 1
ATOM 1038 C CA . GLY A 1 130 ? 24.670 4.863 -39.627 1.00 86.69 130 GLY A CA 1
ATOM 1039 C C . GLY A 1 130 ? 25.443 4.208 -38.475 1.00 86.69 130 GLY A C 1
ATOM 1040 O O . GLY A 1 130 ? 26.250 3.309 -38.706 1.00 86.69 130 GLY A O 1
ATOM 1041 N N . LEU A 1 131 ? 25.222 4.649 -37.231 1.00 87.31 131 LEU A N 1
ATOM 1042 C CA . LEU A 1 131 ? 25.903 4.136 -36.040 1.00 87.31 131 LEU A CA 1
ATOM 1043 C C . LEU A 1 131 ? 25.004 3.179 -35.246 1.00 87.31 131 LEU A C 1
ATOM 1045 O O . LEU A 1 131 ? 24.017 3.587 -34.636 1.00 87.31 131 LEU A O 1
ATOM 1049 N N . GLY A 1 132 ? 25.392 1.904 -35.186 1.00 85.62 132 GLY A N 1
ATOM 1050 C CA . GLY A 1 132 ? 24.696 0.865 -34.420 1.00 85.62 132 GLY A CA 1
ATOM 1051 C C . GLY A 1 132 ? 23.821 -0.060 -35.274 1.00 85.62 132 GLY A C 1
ATOM 1052 O O . GLY A 1 132 ? 23.914 -0.085 -36.497 1.00 85.62 132 GLY A O 1
ATOM 1053 N N . LEU A 1 133 ? 22.992 -0.880 -34.618 1.00 86.69 133 LEU A N 1
ATOM 1054 C CA . LEU A 1 133 ? 22.189 -1.925 -35.271 1.00 86.69 133 LEU A CA 1
ATOM 1055 C C . LEU A 1 133 ? 20.712 -1.535 -35.371 1.00 86.69 133 LEU A C 1
ATOM 1057 O O . LEU A 1 133 ? 20.081 -1.228 -34.365 1.00 86.69 133 LEU A O 1
ATOM 1061 N N . ASN A 1 134 ? 20.105 -1.661 -36.551 1.00 85.19 134 ASN A N 1
ATOM 1062 C CA . ASN A 1 134 ? 18.662 -1.428 -36.721 1.00 85.19 134 ASN A CA 1
ATOM 1063 C C . ASN A 1 134 ? 17.790 -2.509 -36.066 1.00 85.19 134 ASN A C 1
ATOM 1065 O O . ASN A 1 134 ? 16.688 -2.227 -35.603 1.00 85.19 134 ASN A O 1
ATOM 1069 N N . LYS A 1 135 ? 18.286 -3.746 -35.992 1.00 87.06 135 LYS A N 1
ATOM 1070 C CA . LYS A 1 135 ? 17.651 -4.842 -35.259 1.00 87.06 135 LYS A CA 1
ATOM 1071 C C . LYS A 1 135 ? 18.620 -5.353 -34.209 1.00 87.06 135 LYS A C 1
ATOM 1073 O O . LYS A 1 135 ? 19.753 -5.700 -34.531 1.00 87.06 135 LYS A O 1
ATOM 1078 N N . LEU A 1 136 ? 18.163 -5.390 -32.963 1.00 83.69 136 LEU A N 1
ATOM 1079 C CA . LEU A 1 136 ? 18.907 -6.047 -31.900 1.00 83.69 136 LEU A CA 1
ATOM 1080 C C . LEU A 1 136 ? 18.879 -7.568 -32.141 1.00 83.69 136 LEU A C 1
ATOM 1082 O O . LEU A 1 136 ? 17.853 -8.085 -32.596 1.00 83.69 136 LEU A O 1
ATOM 1086 N N . PRO A 1 137 ? 19.977 -8.290 -31.864 1.00 83.75 137 PRO A N 1
ATOM 1087 C CA . PRO A 1 137 ? 19.972 -9.746 -31.915 1.00 83.75 137 PRO A CA 1
ATOM 1088 C C . PRO A 1 137 ? 18.933 -10.297 -30.930 1.00 83.75 137 PRO A C 1
ATOM 1090 O O . PRO A 1 137 ? 18.750 -9.743 -29.844 1.00 83.75 137 PRO A O 1
ATOM 1093 N N . GLN A 1 138 ? 18.242 -11.379 -31.303 1.00 81.19 138 GLN A N 1
ATOM 1094 C CA . GLN A 1 138 ? 17.311 -12.052 -30.395 1.00 81.19 138 GLN A CA 1
ATOM 1095 C C . GLN A 1 138 ? 18.067 -12.471 -29.130 1.00 81.19 138 GLN A C 1
ATOM 1097 O O . GLN A 1 138 ? 19.020 -13.249 -29.190 1.00 81.19 138 GLN A O 1
ATOM 1102 N N . GLY A 1 139 ? 17.657 -11.928 -27.983 1.00 71.44 139 GLY A N 1
ATOM 1103 C CA . GLY A 1 139 ? 18.185 -12.359 -26.696 1.00 71.44 139 GLY A CA 1
ATOM 1104 C C . GLY A 1 139 ? 17.864 -13.837 -26.497 1.00 71.44 139 GLY A C 1
ATOM 1105 O O . GLY A 1 139 ? 16.718 -14.245 -26.687 1.00 71.44 139 GLY A O 1
ATOM 1106 N N . LYS A 1 140 ? 18.864 -14.646 -26.124 1.00 55.22 140 LYS A N 1
ATOM 1107 C CA . LYS A 1 140 ? 18.628 -16.024 -25.681 1.00 55.22 140 LYS A CA 1
ATOM 1108 C C . LYS A 1 140 ? 17.751 -15.963 -24.430 1.00 55.22 140 LYS A C 1
ATOM 1110 O O . LYS A 1 140 ? 18.241 -15.650 -23.348 1.00 55.22 140 LYS A O 1
ATOM 1115 N N . MET A 1 141 ? 16.452 -16.202 -24.587 1.00 52.28 141 MET A N 1
ATOM 1116 C CA . MET A 1 141 ? 15.574 -16.482 -23.458 1.00 52.28 141 MET A CA 1
ATOM 1117 C C . MET A 1 141 ? 15.964 -17.864 -22.944 1.00 52.28 141 MET A C 1
ATOM 1119 O O . MET A 1 141 ? 15.535 -18.875 -23.493 1.00 52.28 141 MET A O 1
ATOM 1123 N N . ASN A 1 142 ? 16.838 -17.908 -21.943 1.00 47.62 142 ASN A N 1
ATOM 1124 C CA . ASN A 1 142 ? 17.020 -19.125 -21.169 1.00 47.62 142 ASN A CA 1
ATOM 1125 C C . ASN A 1 142 ? 15.737 -19.298 -20.348 1.00 47.62 142 ASN A C 1
ATOM 1127 O O . ASN A 1 142 ? 15.445 -18.463 -19.488 1.00 47.62 142 ASN A O 1
ATOM 1131 N N . ALA A 1 143 ? 14.949 -20.304 -20.728 1.00 42.56 143 ALA A N 1
ATOM 1132 C CA . ALA A 1 143 ? 13.816 -20.805 -19.961 1.00 42.56 143 ALA A CA 1
ATOM 1133 C C . ALA A 1 143 ? 14.291 -21.452 -18.653 1.00 42.56 143 ALA A C 1
ATOM 1135 O O . ALA A 1 143 ? 15.421 -21.998 -18.652 1.00 42.56 143 ALA A O 1
#

Organism: Halocaridina rubra (NCBI:txid373956)